Protein AF-A0AAQ3KFD8-F1 (afdb_monomer_lite)

Secondary structure (DSSP, 8-state):
--S-HHHH---EEE-S-HHHHHHHHHHHTTS-GGG-SS-GGGSEEE-HHHHHHHHHHHHHHHTHHHHHHHHHHHHHHHTSHHHHHHHHHHHHHTT--

Structure (mmCIF, N/CA/C/O backbone):
data_AF-A0AAQ3KFD8-F1
#
_entry.id   AF-A0AAQ3KFD8-F1
#
loop_
_atom_site.group_PDB
_atom_site.id
_atom_site.type_symbol
_atom_site.label_atom_id
_atom_site.label_alt_id
_atom_site.label_comp_id
_atom_site.label_asym_id
_atom_site.label_entity_id
_atom_site.label_seq_id
_atom_site.pdbx_PDB_ins_code
_atom_site.Cartn_x
_atom_site.Cartn_y
_atom_site.Cartn_z
_atom_site.occupancy
_atom_site.B_iso_or_equiv
_atom_site.auth_seq_id
_atom_site.auth_comp_id
_atom_site.auth_asym_id
_atom_site.auth_atom_id
_atom_site.pdbx_PDB_model_num
ATOM 1 N N . MET A 1 1 ? 13.665 -24.696 -27.134 1.00 54.16 1 MET A N 1
ATOM 2 C CA . MET A 1 1 ? 13.981 -23.249 -27.283 1.00 54.16 1 MET A CA 1
ATOM 3 C C . MET A 1 1 ? 12.824 -22.621 -28.059 1.00 54.16 1 MET A C 1
ATOM 5 O O . MET A 1 1 ? 12.977 -22.214 -29.198 1.00 54.16 1 MET A O 1
ATOM 9 N N . ASP A 1 2 ? 11.622 -22.624 -27.480 1.00 74.31 2 ASP A N 1
ATOM 10 C CA . ASP A 1 2 ? 10.395 -22.591 -28.302 1.00 74.31 2 ASP A CA 1
ATOM 11 C C . ASP A 1 2 ? 9.701 -21.223 -28.341 1.00 74.31 2 ASP A C 1
ATOM 13 O O . ASP A 1 2 ? 8.845 -20.971 -29.183 1.00 74.31 2 ASP A O 1
ATOM 17 N N . TRP A 1 3 ? 10.100 -20.297 -27.466 1.00 81.50 3 TRP A N 1
ATOM 18 C CA . TRP A 1 3 ? 9.384 -19.033 -27.263 1.00 81.50 3 TRP A CA 1
ATOM 19 C C . TRP A 1 3 ? 10.079 -17.817 -27.902 1.00 81.50 3 TRP A C 1
ATOM 21 O O . TRP A 1 3 ? 9.437 -16.781 -28.061 1.00 81.50 3 TRP A O 1
ATOM 31 N N . ASN A 1 4 ? 11.346 -17.940 -28.332 1.00 82.50 4 ASN A N 1
ATOM 32 C CA . ASN A 1 4 ? 12.144 -16.864 -28.958 1.00 82.50 4 ASN A CA 1
ATOM 33 C C . ASN A 1 4 ? 12.103 -15.536 -28.171 1.00 82.50 4 ASN A C 1
ATOM 35 O O . ASN A 1 4 ? 11.939 -14.458 -28.749 1.00 82.50 4 ASN A O 1
ATOM 39 N N . ILE A 1 5 ? 12.177 -15.622 -26.838 1.00 81.62 5 ILE A N 1
ATOM 40 C CA . ILE A 1 5 ? 12.014 -14.483 -25.917 1.00 81.62 5 ILE A CA 1
ATOM 41 C C . ILE A 1 5 ? 13.061 -13.397 -26.197 1.00 81.62 5 ILE A C 1
ATOM 43 O O . ILE A 1 5 ? 12.733 -12.216 -26.199 1.00 81.62 5 ILE A O 1
ATOM 47 N N . ASP A 1 6 ? 14.281 -13.800 -26.537 1.00 79.38 6 ASP A N 1
ATOM 48 C CA . ASP A 1 6 ? 15.410 -12.949 -26.929 1.00 79.38 6 ASP A CA 1
ATOM 49 C C . ASP A 1 6 ? 15.133 -12.052 -28.151 1.00 79.38 6 ASP A C 1
ATOM 51 O O . ASP A 1 6 ? 15.811 -11.044 -28.351 1.00 79.38 6 ASP A O 1
ATOM 55 N N . ARG A 1 7 ? 14.122 -12.397 -28.963 1.00 78.19 7 ARG A N 1
ATOM 56 C CA . ARG A 1 7 ? 13.707 -11.639 -30.158 1.00 78.19 7 ARG A CA 1
ATOM 57 C C . ARG A 1 7 ? 12.311 -11.034 -30.047 1.00 78.19 7 ARG A C 1
ATOM 59 O O . ARG A 1 7 ? 11.970 -10.175 -30.854 1.00 78.19 7 ARG A O 1
ATOM 66 N N . LYS A 1 8 ? 11.494 -11.504 -29.101 1.00 79.81 8 LYS A N 1
ATOM 67 C CA . LYS A 1 8 ? 10.084 -11.109 -28.942 1.00 79.81 8 LYS A CA 1
ATOM 68 C C . LYS A 1 8 ? 9.817 -10.250 -27.707 1.00 79.81 8 LYS A C 1
ATOM 70 O O . LYS A 1 8 ? 8.700 -9.764 -27.550 1.00 79.81 8 LYS A O 1
ATOM 75 N N . LEU A 1 9 ? 10.804 -10.058 -26.832 1.00 82.25 9 LEU A N 1
ATOM 76 C CA . LEU A 1 9 ? 10.660 -9.192 -25.669 1.00 82.25 9 LEU A CA 1
ATOM 77 C C . LEU A 1 9 ? 10.929 -7.728 -26.051 1.00 82.25 9 LEU A C 1
ATOM 79 O O . LEU A 1 9 ? 12.051 -7.368 -26.405 1.00 82.25 9 LEU A O 1
ATOM 83 N N . SER A 1 10 ? 9.886 -6.899 -25.957 1.00 81.88 10 SER A N 1
ATOM 84 C CA . SER A 1 10 ? 9.952 -5.458 -26.250 1.00 81.88 10 SER A CA 1
ATOM 85 C C . SER A 1 10 ? 9.910 -4.577 -25.001 1.00 81.88 10 SER A C 1
ATOM 87 O O . SER A 1 10 ? 10.479 -3.489 -25.012 1.00 81.88 10 SER A O 1
ATOM 89 N N . THR A 1 11 ? 9.209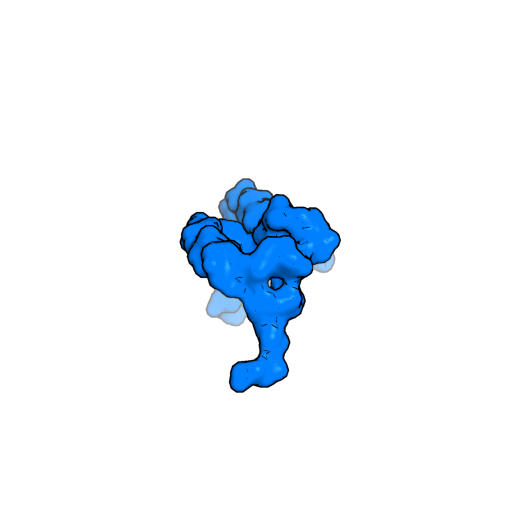 -5.004 -23.951 1.00 84.44 11 THR A N 1
ATOM 90 C CA . THR A 1 11 ? 8.993 -4.213 -22.734 1.00 84.44 11 THR A CA 1
ATOM 91 C C . THR A 1 11 ? 8.876 -5.147 -21.540 1.00 84.44 11 THR A C 1
ATOM 93 O O . THR A 1 11 ? 8.284 -6.222 -21.641 1.00 84.44 11 THR A O 1
ATOM 96 N N . LEU A 1 12 ? 9.418 -4.716 -20.407 1.00 87.44 12 LEU A N 1
ATOM 97 C CA . LEU A 1 12 ? 9.341 -5.384 -19.123 1.00 87.44 12 LEU A CA 1
ATOM 98 C C . LEU A 1 12 ? 8.871 -4.381 -18.065 1.00 87.44 12 LEU A C 1
ATOM 100 O O . LEU A 1 12 ? 9.399 -3.274 -17.938 1.00 87.44 12 LEU A O 1
ATOM 104 N N . THR A 1 13 ? 7.850 -4.768 -17.305 1.00 89.06 13 THR A N 1
ATOM 105 C CA . THR A 1 13 ? 7.321 -3.960 -16.205 1.00 89.06 13 THR A CA 1
ATOM 106 C C . THR A 1 13 ? 7.616 -4.648 -14.885 1.00 89.06 13 THR A C 1
ATOM 108 O O . THR A 1 13 ? 7.182 -5.776 -14.670 1.00 89.06 13 THR A O 1
ATOM 111 N N . LEU A 1 14 ? 8.356 -3.969 -14.011 1.00 89.50 14 LEU A N 1
ATOM 112 C CA . LEU A 1 14 ? 8.815 -4.500 -12.726 1.00 89.50 14 LEU A CA 1
ATOM 113 C C . LEU A 1 14 ? 8.446 -3.541 -11.596 1.00 89.50 14 LEU A C 1
ATOM 115 O O . LEU A 1 14 ? 8.157 -2.368 -11.826 1.00 89.50 14 LEU A O 1
ATOM 119 N N . ASP A 1 15 ? 8.430 -4.017 -10.359 1.00 89.38 15 ASP A N 1
ATOM 120 C CA . ASP A 1 15 ? 8.231 -3.151 -9.201 1.00 89.38 15 ASP A CA 1
ATOM 121 C C . ASP A 1 15 ? 9.405 -2.170 -8.994 1.00 89.38 15 ASP A C 1
ATOM 123 O O . ASP A 1 15 ? 10.447 -2.222 -9.661 1.00 89.38 15 ASP A O 1
ATOM 127 N N . ASN A 1 16 ? 9.213 -1.200 -8.096 1.00 82.06 16 ASN A N 1
ATOM 128 C CA . ASN A 1 16 ? 10.184 -0.135 -7.855 1.00 82.06 16 ASN A CA 1
ATOM 129 C C . ASN A 1 16 ? 11.276 -0.590 -6.875 1.00 82.06 16 ASN A C 1
ATOM 131 O O . ASN A 1 16 ? 11.369 -0.098 -5.753 1.00 82.06 16 ASN A O 1
ATOM 135 N N . CYS A 1 17 ? 12.079 -1.562 -7.303 1.00 86.69 17 CYS A N 1
ATOM 136 C CA . CYS A 1 17 ? 13.214 -2.096 -6.560 1.00 86.69 17 CYS A CA 1
ATOM 137 C C . CYS A 1 17 ? 14.521 -1.800 -7.310 1.00 86.69 17 CYS A C 1
ATOM 139 O O . CYS A 1 17 ? 14.585 -1.966 -8.530 1.00 86.69 17 CYS A O 1
ATOM 141 N N . SER A 1 18 ? 15.574 -1.399 -6.592 1.00 86.06 18 SER A N 1
ATOM 142 C CA . SER A 1 18 ? 16.895 -1.128 -7.181 1.00 86.06 18 SER A CA 1
ATOM 143 C C . SER A 1 18 ? 17.564 -2.387 -7.739 1.00 86.06 18 SER A C 1
ATOM 145 O O . SER A 1 18 ? 18.312 -2.323 -8.709 1.00 86.06 18 SER A O 1
ATOM 147 N N . THR A 1 19 ? 17.254 -3.565 -7.188 1.00 88.38 19 THR A N 1
ATOM 148 C CA . THR A 1 19 ? 17.725 -4.851 -7.727 1.00 88.38 19 THR A CA 1
ATOM 149 C C . THR A 1 19 ? 17.242 -5.085 -9.161 1.00 88.38 19 THR A C 1
ATOM 151 O O . THR A 1 19 ? 17.953 -5.706 -9.953 1.00 88.38 19 THR A O 1
ATOM 154 N N . ASN A 1 20 ? 16.073 -4.544 -9.522 1.00 89.12 20 ASN A N 1
ATOM 155 C CA . ASN A 1 20 ? 15.536 -4.661 -10.875 1.00 89.12 20 ASN A CA 1
ATOM 156 C C . ASN A 1 20 ? 16.362 -3.869 -11.891 1.00 89.12 20 ASN A C 1
ATOM 158 O O . ASN A 1 20 ? 16.434 -4.279 -13.042 1.00 89.12 20 ASN A O 1
ATOM 162 N N . ASP A 1 21 ? 17.038 -2.795 -11.478 1.00 86.88 21 ASP A N 1
ATOM 163 C CA . ASP A 1 21 ? 17.864 -1.992 -12.386 1.00 86.88 21 ASP A CA 1
ATOM 164 C C . ASP A 1 21 ? 19.068 -2.805 -12.888 1.00 86.88 21 ASP A C 1
ATOM 166 O O . ASP A 1 21 ? 19.286 -2.929 -14.091 1.00 86.88 21 ASP A O 1
ATOM 170 N N . VAL A 1 22 ? 19.763 -3.493 -11.974 1.00 89.06 22 VAL A N 1
ATOM 171 C CA . VAL A 1 22 ? 20.884 -4.396 -12.305 1.00 89.06 22 VAL A CA 1
ATOM 172 C C . VAL A 1 22 ? 20.421 -5.602 -13.133 1.00 89.06 22 VAL A C 1
ATOM 174 O O . VAL A 1 22 ? 21.141 -6.111 -13.995 1.00 89.06 22 VAL A O 1
ATOM 177 N N . MET A 1 23 ? 19.213 -6.104 -12.866 1.00 89.06 23 MET A N 1
ATOM 178 C CA . MET A 1 23 ? 18.622 -7.213 -13.619 1.00 89.06 23 MET A CA 1
ATOM 179 C C . MET A 1 23 ? 18.282 -6.803 -15.057 1.00 89.06 23 MET A C 1
ATOM 181 O O . MET A 1 23 ? 18.559 -7.569 -15.979 1.00 89.06 23 MET A O 1
ATOM 185 N N . ILE A 1 24 ? 17.757 -5.592 -15.256 1.00 88.88 24 ILE A N 1
ATOM 186 C CA . ILE A 1 24 ? 17.470 -5.026 -16.577 1.00 88.88 24 ILE A CA 1
ATOM 187 C C . ILE A 1 24 ? 18.747 -4.889 -17.406 1.00 88.88 24 ILE A C 1
ATOM 189 O O . ILE A 1 24 ? 18.744 -5.327 -18.553 1.00 88.88 24 ILE A O 1
ATOM 193 N N . GLU A 1 25 ? 19.842 -4.376 -16.837 1.00 86.69 25 GLU A N 1
ATOM 194 C CA . GLU A 1 25 ? 21.137 -4.280 -17.537 1.00 86.69 25 GLU A CA 1
ATOM 195 C C . GLU A 1 25 ? 21.594 -5.649 -18.068 1.00 86.69 25 GLU A C 1
ATOM 197 O O . GLU A 1 25 ? 21.860 -5.812 -19.257 1.00 86.69 25 GLU A O 1
ATOM 202 N N . LYS A 1 26 ? 21.555 -6.683 -17.218 1.00 88.94 26 LYS A N 1
ATOM 203 C CA . LYS A 1 26 ? 21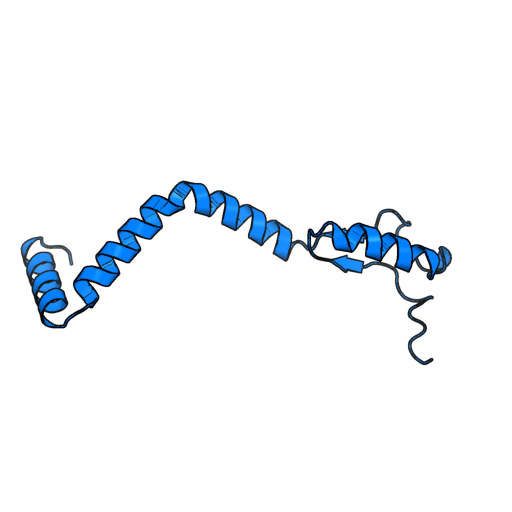.919 -8.060 -17.605 1.00 88.94 26 LYS A CA 1
ATOM 204 C C . LYS A 1 26 ? 20.994 -8.669 -18.663 1.00 88.94 26 LYS A C 1
ATOM 206 O O . LYS A 1 26 ? 21.407 -9.579 -19.384 1.00 88.94 26 LYS A O 1
ATOM 211 N N . ILE A 1 27 ? 19.727 -8.260 -18.698 1.00 87.06 27 ILE A N 1
ATOM 212 C CA . ILE A 1 27 ? 18.754 -8.720 -19.694 1.00 87.06 27 ILE A CA 1
ATOM 213 C C . ILE A 1 27 ? 18.999 -8.019 -21.030 1.00 87.06 27 ILE A C 1
ATOM 215 O O . ILE A 1 27 ? 18.971 -8.681 -22.066 1.00 87.06 27 ILE A O 1
ATOM 219 N N . LEU A 1 28 ? 19.285 -6.716 -21.007 1.00 85.00 28 LEU A N 1
ATOM 220 C CA . LEU A 1 28 ? 19.619 -5.934 -22.196 1.00 85.00 28 LEU A CA 1
ATOM 221 C C . LEU A 1 28 ? 20.860 -6.491 -22.908 1.00 85.00 28 LEU A C 1
ATOM 223 O O . LEU A 1 28 ? 20.837 -6.607 -24.130 1.00 85.00 28 LEU A O 1
ATOM 227 N N . A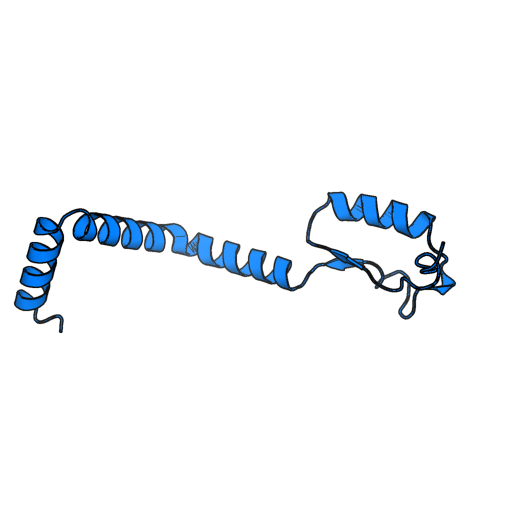SP A 1 29 ? 21.869 -6.962 -22.167 1.00 85.00 29 ASP A N 1
ATOM 228 C CA . ASP A 1 29 ? 23.057 -7.631 -22.731 1.00 85.00 29 ASP A CA 1
ATOM 229 C C . ASP A 1 29 ? 22.735 -8.908 -23.531 1.00 85.00 29 ASP A C 1
ATOM 231 O O . ASP A 1 29 ? 23.531 -9.362 -24.355 1.00 85.00 29 ASP A O 1
ATOM 235 N N . LYS A 1 30 ? 21.579 -9.531 -23.271 1.00 84.12 30 LYS A N 1
ATOM 236 C CA . LYS A 1 30 ? 21.170 -10.812 -23.869 1.00 84.12 30 LYS A CA 1
ATOM 237 C C . LYS A 1 30 ? 20.098 -10.675 -24.946 1.00 84.12 30 LYS A C 1
ATOM 239 O O . LYS A 1 30 ? 19.749 -11.679 -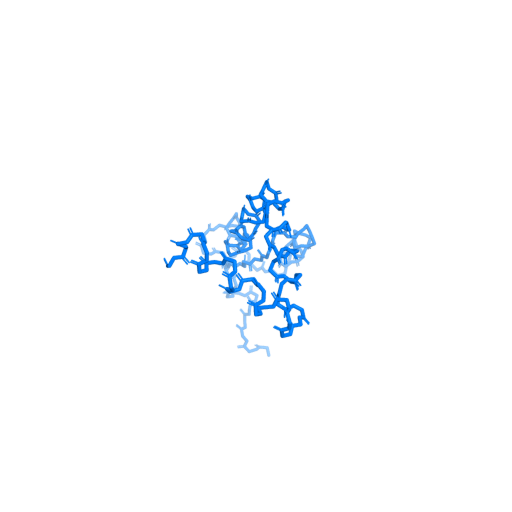25.567 1.00 84.12 30 LYS A O 1
ATOM 244 N N . ILE A 1 31 ? 19.562 -9.476 -25.157 1.00 82.75 31 ILE A N 1
ATOM 245 C CA . ILE A 1 31 ? 18.448 -9.222 -26.072 1.00 82.75 31 ILE A CA 1
ATOM 246 C C . ILE A 1 31 ? 18.934 -8.422 -27.274 1.00 82.75 31 ILE A C 1
ATOM 248 O O . ILE A 1 31 ? 19.763 -7.523 -27.163 1.00 82.75 31 ILE A O 1
ATOM 252 N N . SER A 1 32 ? 18.421 -8.752 -28.460 1.00 75.62 32 SER A N 1
ATOM 253 C CA . SER A 1 32 ? 18.781 -8.008 -29.664 1.00 75.62 32 SER A CA 1
ATOM 254 C C . SER A 1 32 ? 18.123 -6.623 -29.658 1.00 75.62 32 SER A C 1
ATOM 256 O O . SER A 1 32 ? 16.902 -6.557 -29.552 1.00 75.62 32 SER A O 1
ATOM 258 N N . PRO A 1 33 ? 18.853 -5.525 -29.930 1.00 70.12 33 PRO A N 1
ATOM 259 C CA . PRO A 1 33 ? 18.267 -4.182 -30.014 1.00 70.12 33 PRO A CA 1
ATOM 260 C C . PRO A 1 33 ? 17.126 -4.031 -31.032 1.00 70.12 33 PRO A C 1
ATOM 262 O O . PRO A 1 33 ? 16.350 -3.083 -30.975 1.00 70.12 33 PRO A O 1
ATOM 265 N N . ARG A 1 34 ? 17.009 -4.979 -31.972 1.00 69.75 34 ARG A N 1
ATOM 266 C CA . ARG A 1 34 ? 15.926 -5.045 -32.961 1.00 69.75 34 ARG A CA 1
ATOM 267 C C . ARG A 1 34 ? 14.579 -5.495 -32.379 1.00 69.75 34 ARG A C 1
ATOM 269 O O . ARG A 1 34 ? 13.588 -5.407 -33.094 1.00 69.75 34 ARG A O 1
ATOM 276 N N . SER A 1 35 ? 14.527 -6.000 -31.143 1.00 68.62 35 SER A N 1
ATOM 277 C CA . SER A 1 35 ? 13.278 -6.433 -30.498 1.00 68.62 35 SER A CA 1
ATOM 278 C C . SER A 1 35 ? 12.542 -5.308 -29.761 1.00 68.62 35 SER A C 1
ATOM 280 O O . SER A 1 35 ? 11.408 -5.512 -29.327 1.00 68.62 35 SER A O 1
ATOM 282 N N . PHE A 1 36 ? 13.148 -4.123 -29.626 1.00 74.44 36 PHE A N 1
ATOM 283 C CA . PHE A 1 36 ? 12.520 -2.966 -28.989 1.00 74.44 36 PHE A CA 1
ATOM 284 C C . PHE A 1 36 ? 11.563 -2.272 -29.968 1.00 74.44 36 PHE A C 1
ATOM 286 O O . PHE A 1 36 ? 11.995 -1.645 -30.932 1.00 74.44 36 PHE A O 1
ATOM 293 N N . ILE A 1 37 ? 10.254 -2.348 -29.715 1.00 67.75 37 ILE A N 1
ATOM 294 C CA . ILE A 1 37 ? 9.223 -1.721 -30.567 1.00 67.75 37 ILE A CA 1
ATOM 295 C C . ILE A 1 37 ? 9.224 -0.190 -30.416 1.00 67.75 37 ILE A C 1
ATOM 297 O O . ILE A 1 37 ? 8.863 0.530 -31.342 1.00 67.75 37 ILE A O 1
ATOM 301 N N . LEU A 1 38 ? 9.639 0.315 -29.251 1.00 64.69 38 LEU A N 1
ATOM 302 C CA . LEU A 1 38 ? 9.468 1.712 -28.840 1.00 64.69 38 LEU A CA 1
ATOM 303 C C . LEU A 1 38 ? 10.763 2.374 -28.352 1.00 64.69 38 LEU A C 1
ATOM 305 O O . LEU A 1 38 ? 10.688 3.376 -27.653 1.00 64.69 38 LEU A O 1
ATOM 309 N N . THR A 1 39 ? 11.942 1.906 -28.787 1.00 65.38 39 THR A N 1
ATOM 310 C CA . THR A 1 39 ? 13.278 2.352 -28.310 1.00 65.38 39 THR A CA 1
ATOM 311 C C . THR A 1 39 ? 13.671 1.714 -26.964 1.00 65.38 39 THR A C 1
ATOM 313 O O . THR A 1 39 ? 12.815 1.370 -26.150 1.00 65.38 39 THR A O 1
ATOM 316 N N . ASP A 1 40 ? 14.974 1.565 -26.714 1.00 68.94 40 ASP A N 1
ATOM 317 C CA . ASP A 1 40 ? 15.565 1.008 -25.481 1.00 68.94 40 ASP A CA 1
ATOM 318 C C . ASP A 1 40 ? 15.073 1.694 -24.189 1.00 68.94 40 ASP A C 1
ATOM 320 O O . ASP A 1 40 ? 14.873 1.043 -23.165 1.00 68.94 40 ASP A O 1
ATOM 324 N N . LYS A 1 41 ? 14.772 2.997 -24.258 1.00 69.50 41 LYS A N 1
ATOM 325 C CA . LYS A 1 41 ? 14.254 3.812 -23.144 1.00 69.50 41 LYS A CA 1
ATOM 326 C C . LYS A 1 41 ? 12.921 3.339 -22.562 1.00 69.50 41 LYS A C 1
ATOM 328 O O . LYS A 1 41 ? 12.629 3.658 -21.415 1.00 69.50 41 LYS A O 1
ATOM 333 N N . PHE A 1 42 ? 12.115 2.603 -23.327 1.00 71.56 42 PHE A N 1
ATOM 334 C CA . PHE A 1 42 ? 10.820 2.077 -22.877 1.00 71.56 42 PHE A CA 1
ATOM 335 C C . PHE A 1 42 ? 10.865 0.575 -22.580 1.00 71.56 42 PHE A C 1
ATOM 337 O O . PHE A 1 42 ? 9.826 -0.049 -22.363 1.00 71.56 42 PHE A O 1
ATOM 344 N N . PHE A 1 43 ? 12.062 -0.019 -22.558 1.00 80.19 43 PHE A N 1
ATOM 345 C CA . PHE A 1 43 ? 12.223 -1.421 -22.201 1.00 80.19 43 PHE A CA 1
ATOM 346 C C . PHE A 1 43 ? 11.910 -1.668 -20.721 1.00 80.19 43 PHE A C 1
ATOM 348 O O . PHE A 1 43 ? 11.283 -2.672 -20.400 1.00 80.19 43 PHE A O 1
ATOM 355 N N . HIS A 1 44 ? 12.288 -0.745 -19.831 1.00 83.88 44 HIS A N 1
ATOM 356 C CA . HIS A 1 44 ? 12.013 -0.836 -18.399 1.00 83.88 44 HIS A CA 1
ATOM 357 C C . HIS A 1 44 ? 10.973 0.200 -17.972 1.00 83.88 44 HIS A C 1
ATOM 359 O O . HIS A 1 44 ? 11.231 1.402 -17.988 1.00 83.88 44 HIS A O 1
ATOM 365 N N . MET A 1 45 ? 9.804 -0.272 -17.538 1.00 84.62 45 MET A N 1
ATOM 366 C CA . MET A 1 45 ? 8.805 0.563 -16.868 1.00 84.62 45 MET A CA 1
ATOM 367 C C . MET A 1 45 ? 8.576 0.091 -15.434 1.00 84.62 45 MET A C 1
ATOM 369 O O . MET A 1 45 ? 8.519 -1.108 -15.159 1.00 84.62 45 MET A O 1
ATOM 373 N N . ARG A 1 46 ? 8.391 1.036 -14.509 1.00 86.94 46 ARG A N 1
ATOM 374 C CA . ARG A 1 46 ? 7.963 0.709 -13.145 1.00 86.94 46 ARG A CA 1
ATOM 375 C C . ARG A 1 46 ? 6.481 0.338 -13.140 1.00 86.94 46 ARG A C 1
ATOM 377 O O . ARG A 1 46 ? 5.671 0.931 -13.848 1.00 86.94 46 ARG A O 1
ATOM 384 N N . CYS A 1 47 ? 6.114 -0.627 -12.311 1.00 91.06 47 CYS A N 1
ATOM 385 C CA . CYS A 1 47 ? 4.749 -1.108 -12.180 1.00 91.06 47 CYS A CA 1
ATOM 386 C C . CYS A 1 47 ? 3.852 -0.036 -11.550 1.00 91.06 47 CYS A C 1
ATOM 388 O O . CYS A 1 47 ? 4.027 0.323 -10.384 1.00 91.06 47 CYS A O 1
ATOM 390 N N . CYS A 1 48 ? 2.847 0.435 -12.295 1.00 91.69 48 CYS A N 1
ATOM 391 C CA . CYS A 1 48 ? 1.905 1.451 -11.820 1.00 91.69 48 CYS A CA 1
ATOM 392 C C . CYS A 1 48 ? 1.185 1.027 -10.533 1.00 91.69 48 CYS A C 1
ATOM 394 O O . CYS A 1 48 ? 1.025 1.848 -9.637 1.00 91.69 48 CYS A O 1
ATOM 396 N N . ALA A 1 49 ? 0.812 -0.251 -10.394 1.00 92.06 49 ALA A N 1
ATOM 397 C CA . ALA A 1 49 ? 0.183 -0.756 -9.172 1.00 92.06 49 ALA A CA 1
ATOM 398 C C . ALA A 1 49 ? 1.109 -0.622 -7.950 1.00 92.06 49 ALA A C 1
ATOM 400 O O . ALA A 1 49 ? 0.660 -0.272 -6.859 1.00 92.06 49 ALA A O 1
ATOM 401 N N . HIS A 1 50 ? 2.414 -0.839 -8.135 1.00 90.38 50 HIS A N 1
ATOM 402 C CA . HIS A 1 50 ? 3.395 -0.652 -7.072 1.00 90.38 50 HIS A CA 1
ATOM 403 C C . HIS A 1 50 ? 3.580 0.832 -6.725 1.00 90.38 50 HIS A C 1
ATOM 405 O O . HIS A 1 50 ? 3.613 1.178 -5.548 1.00 90.38 50 HIS A O 1
ATOM 411 N N . ILE A 1 51 ? 3.642 1.715 -7.727 1.00 92.56 51 ILE A N 1
ATOM 412 C CA . ILE A 1 51 ? 3.715 3.168 -7.511 1.00 92.56 51 ILE A CA 1
ATOM 413 C C . ILE A 1 51 ? 2.477 3.674 -6.759 1.00 92.56 51 ILE A C 1
ATOM 415 O O . ILE A 1 51 ? 2.613 4.398 -5.777 1.00 92.56 51 ILE A O 1
ATOM 419 N N . LEU A 1 52 ? 1.277 3.236 -7.150 1.00 95.56 52 LEU A N 1
ATOM 420 C CA . LEU A 1 52 ? 0.036 3.556 -6.439 1.00 95.56 52 LEU A CA 1
ATOM 421 C C . LEU A 1 52 ? 0.077 3.069 -4.987 1.00 95.56 52 LEU A C 1
ATOM 423 O O . LEU A 1 52 ? -0.292 3.812 -4.085 1.00 95.56 52 LEU A O 1
ATOM 427 N N . ASN A 1 53 ? 0.579 1.857 -4.742 1.00 94.62 53 ASN A N 1
ATOM 428 C CA . ASN A 1 53 ? 0.758 1.337 -3.388 1.00 94.62 53 ASN A CA 1
ATOM 429 C C . ASN A 1 53 ? 1.725 2.195 -2.554 1.00 94.62 53 ASN A C 1
ATOM 431 O O . ASN A 1 53 ? 1.466 2.404 -1.373 1.00 94.62 53 ASN A O 1
ATOM 435 N N . LEU A 1 54 ? 2.806 2.720 -3.143 1.00 94.44 54 LEU A N 1
ATOM 436 C CA . LEU A 1 54 ? 3.708 3.648 -2.451 1.00 94.44 54 LEU A CA 1
ATOM 437 C C . LEU A 1 54 ? 3.001 4.962 -2.095 1.00 94.44 54 LEU A C 1
ATOM 439 O O . LEU A 1 54 ? 3.059 5.373 -0.942 1.00 94.44 54 LEU A O 1
ATOM 443 N N . ILE A 1 55 ? 2.275 5.565 -3.043 1.00 95.50 55 ILE A N 1
ATOM 444 C CA . ILE A 1 55 ? 1.515 6.810 -2.821 1.00 95.50 55 ILE A CA 1
ATOM 445 C C . ILE A 1 55 ? 0.466 6.621 -1.719 1.00 95.50 55 ILE A C 1
ATOM 447 O O . ILE A 1 55 ? 0.358 7.438 -0.808 1.00 95.50 55 ILE A O 1
ATOM 451 N N . VAL A 1 56 ? -0.295 5.525 -1.771 1.00 96.06 56 VAL A N 1
ATOM 452 C CA . VAL A 1 56 ? -1.318 5.219 -0.763 1.00 96.06 56 VAL A CA 1
ATOM 453 C C . VAL A 1 56 ? -0.682 4.994 0.606 1.00 96.06 56 VAL A C 1
ATOM 455 O O . VAL A 1 56 ? -1.183 5.521 1.593 1.00 96.06 56 VAL A O 1
ATOM 458 N N . LYS A 1 57 ? 0.424 4.247 0.692 1.00 95.94 57 LYS A N 1
ATOM 459 C CA . LYS A 1 57 ? 1.129 4.027 1.964 1.00 95.94 57 LYS A CA 1
ATOM 460 C C . LYS A 1 57 ? 1.653 5.326 2.565 1.00 95.94 57 LYS A C 1
ATOM 462 O O . LYS A 1 57 ? 1.503 5.521 3.768 1.00 95.94 57 LYS A O 1
ATOM 467 N N . ASP A 1 58 ? 2.231 6.195 1.742 1.00 95.69 58 ASP A N 1
ATOM 468 C CA . ASP A 1 58 ? 2.726 7.500 2.178 1.00 95.69 58 ASP A CA 1
ATOM 469 C C . ASP A 1 58 ? 1.578 8.368 2.711 1.00 95.69 58 ASP A C 1
ATOM 471 O O . ASP A 1 58 ? 1.628 8.834 3.848 1.00 95.69 58 ASP A O 1
ATOM 475 N N . GLY A 1 59 ? 0.466 8.453 1.974 1.00 95.44 59 GLY A N 1
ATOM 476 C CA . GLY A 1 59 ? -0.734 9.161 2.429 1.00 95.44 59 GLY A CA 1
ATOM 477 C C . GLY A 1 59 ? -1.336 8.581 3.716 1.00 95.44 59 GLY A C 1
ATOM 478 O O . GLY A 1 59 ? -1.713 9.326 4.620 1.00 95.44 59 GLY A O 1
ATOM 479 N N . LEU A 1 60 ? -1.383 7.251 3.850 1.00 96.38 60 LEU A N 1
ATOM 480 C CA . LEU A 1 60 ? -1.856 6.584 5.068 1.00 96.38 60 LEU A CA 1
ATOM 481 C C . LEU A 1 60 ? -0.922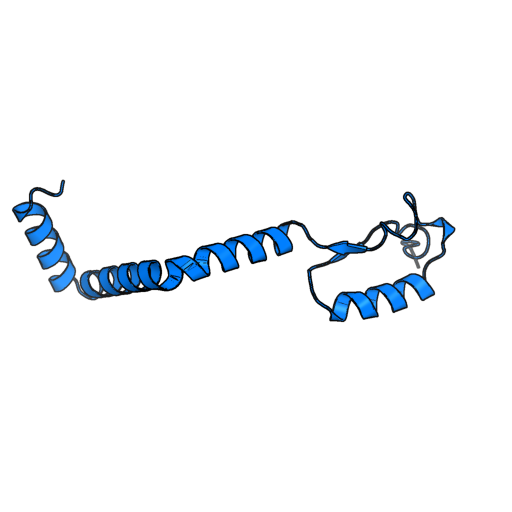 6.803 6.264 1.00 96.38 60 LEU A C 1
ATOM 483 O O . LEU A 1 60 ? -1.395 6.795 7.400 1.00 96.38 60 LEU A O 1
ATOM 487 N N . SER A 1 61 ? 0.378 7.019 6.040 1.00 96.88 61 SER A N 1
ATOM 488 C CA . SER A 1 61 ? 1.338 7.268 7.121 1.00 96.88 61 SER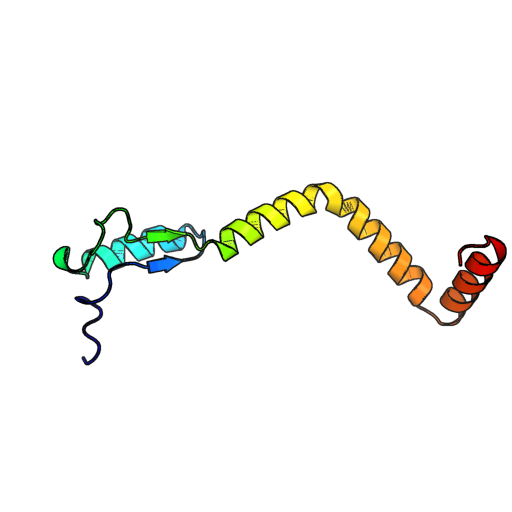 A CA 1
ATOM 489 C C . SER A 1 61 ? 0.995 8.537 7.911 1.00 96.88 61 SER A C 1
ATOM 491 O O . SER A 1 61 ? 1.099 8.537 9.139 1.00 96.88 61 SER A O 1
ATOM 493 N N . ILE A 1 62 ? 0.464 9.561 7.234 1.00 96.94 62 ILE A N 1
ATOM 494 C CA . ILE A 1 62 ? 0.052 10.844 7.825 1.00 96.94 62 ILE A CA 1
ATOM 495 C C . ILE A 1 62 ? -1.086 10.646 8.835 1.00 96.94 62 ILE A C 1
ATOM 497 O O . ILE A 1 62 ? -1.118 11.288 9.882 1.00 96.94 62 ILE A O 1
ATOM 501 N N . ILE A 1 63 ? -2.014 9.731 8.541 1.00 95.50 63 ILE A N 1
ATOM 502 C CA . ILE A 1 63 ? -3.190 9.452 9.382 1.00 95.50 63 ILE A CA 1
ATOM 503 C C . ILE A 1 63 ? -3.051 8.170 10.213 1.00 95.50 63 ILE A C 1
ATOM 505 O O . ILE A 1 63 ? -4.011 7.739 10.856 1.00 95.50 63 ILE A O 1
ATOM 509 N N . SER A 1 64 ? -1.861 7.566 10.228 1.00 96.69 64 SER A N 1
ATOM 510 C CA . SER A 1 64 ? -1.590 6.281 10.882 1.00 96.69 64 SER A CA 1
ATOM 511 C C . SER A 1 64 ? -1.987 6.279 12.359 1.00 96.69 64 SER A C 1
ATOM 513 O O . SER A 1 64 ? -2.659 5.354 12.808 1.00 96.69 64 SER A O 1
ATOM 515 N N . TYR A 1 65 ? -1.688 7.362 13.080 1.00 96.75 65 TYR A N 1
ATOM 516 C CA . TYR A 1 65 ? -2.052 7.528 14.488 1.00 96.75 65 TYR A CA 1
ATOM 517 C C . TYR A 1 65 ? -3.569 7.518 14.731 1.00 96.75 65 TYR A C 1
ATOM 519 O O . TYR A 1 65 ? -4.056 6.912 15.687 1.00 96.75 65 TYR A O 1
ATOM 527 N N . ALA A 1 66 ? -4.343 8.179 13.865 1.00 96.94 66 ALA A N 1
ATOM 528 C CA . ALA A 1 66 ? -5.799 8.194 13.977 1.00 96.94 66 ALA A CA 1
ATOM 529 C C . ALA A 1 66 ? -6.384 6.801 13.702 1.00 96.94 66 ALA A C 1
ATOM 531 O O . ALA A 1 66 ? -7.251 6.339 14.446 1.00 96.94 66 ALA A O 1
ATOM 532 N N . ILE A 1 67 ? -5.863 6.109 12.682 1.00 96.38 67 ILE A N 1
ATOM 533 C CA . ILE A 1 67 ? -6.236 4.725 12.366 1.00 96.38 67 ILE A CA 1
ATOM 534 C C . ILE A 1 67 ? -5.932 3.810 13.556 1.00 96.38 67 ILE A C 1
ATOM 536 O O . ILE A 1 67 ? -6.786 3.016 13.948 1.00 96.38 67 ILE A O 1
ATOM 540 N N . GLU A 1 68 ? -4.745 3.927 14.151 1.00 97.38 68 GLU A N 1
ATOM 541 C CA . GLU A 1 68 ? -4.338 3.130 15.308 1.00 97.38 68 GLU A CA 1
ATOM 542 C C . GLU A 1 68 ? -5.278 3.346 16.497 1.00 97.38 68 GLU A C 1
ATOM 544 O O . GLU A 1 68 ? -5.803 2.373 17.036 1.00 97.38 68 GLU A O 1
ATOM 549 N N . LYS A 1 69 ? -5.599 4.602 16.832 1.00 97.75 69 LYS A N 1
ATOM 550 C CA . LYS A 1 69 ? -6.563 4.907 17.896 1.00 97.75 69 LYS A CA 1
ATOM 551 C C . LYS A 1 69 ? -7.937 4.312 17.638 1.00 97.75 69 LYS A C 1
ATOM 553 O O . LYS A 1 69 ? -8.523 3.736 18.549 1.00 97.75 69 LYS A O 1
ATOM 558 N N . VAL A 1 70 ? -8.473 4.443 16.425 1.00 97.12 70 VAL A N 1
ATOM 559 C CA . VAL A 1 70 ? -9.776 3.846 16.094 1.00 97.12 70 VAL A CA 1
ATOM 560 C C . VAL A 1 70 ? -9.719 2.329 16.268 1.00 97.12 70 VAL A C 1
ATOM 562 O O . VAL A 1 70 ? -10.596 1.761 16.917 1.00 97.12 70 VAL A O 1
ATOM 565 N N . ARG A 1 71 ? -8.664 1.673 15.769 1.00 97.56 71 ARG A N 1
ATOM 566 C CA . ARG A 1 71 ? -8.484 0.220 15.904 1.00 97.56 71 ARG A CA 1
ATOM 567 C C . ARG A 1 71 ? -8.362 -0.213 17.361 1.00 97.56 71 ARG A C 1
ATOM 569 O O . ARG A 1 71 ? -8.991 -1.196 17.731 1.00 97.56 71 ARG A O 1
ATOM 576 N N . GLU A 1 72 ? -7.621 0.522 18.185 1.00 97.88 72 GLU A N 1
ATOM 577 C CA . GLU A 1 72 ? -7.488 0.258 19.621 1.00 97.88 72 GLU A CA 1
ATOM 578 C C . GLU A 1 72 ? -8.842 0.366 20.335 1.00 97.88 72 GLU A C 1
ATOM 580 O O . GLU A 1 72 ? -9.210 -0.515 21.113 1.00 97.88 72 GLU A O 1
ATOM 585 N N . ARG A 1 73 ? -9.624 1.415 20.039 1.00 95.88 73 ARG A N 1
ATOM 586 C CA . ARG A 1 73 ? -10.957 1.596 20.627 1.00 95.88 73 ARG A CA 1
ATOM 587 C C . ARG A 1 73 ? -11.904 0.481 20.215 1.00 95.88 73 ARG A C 1
ATOM 589 O O . ARG A 1 73 ? -12.526 -0.099 21.099 1.00 95.88 73 ARG A O 1
ATOM 596 N N . VAL A 1 74 ? -11.975 0.166 18.919 1.00 96.81 74 VAL A N 1
ATOM 597 C CA . VAL A 1 74 ? -12.785 -0.948 18.400 1.00 96.81 74 VAL A CA 1
ATOM 598 C C . VAL A 1 74 ? -12.391 -2.244 19.088 1.00 96.81 74 VAL A C 1
ATOM 600 O O . VAL A 1 74 ? -13.230 -2.874 19.720 1.00 96.81 74 VAL A O 1
ATOM 603 N N . HIS A 1 75 ? -11.099 -2.571 19.074 1.00 97.69 75 HIS A N 1
ATOM 604 C CA . HIS A 1 75 ? -10.579 -3.769 19.718 1.00 97.69 75 HIS A CA 1
ATOM 605 C C . HIS A 1 75 ? -10.946 -3.841 21.206 1.00 97.69 75 HIS A C 1
ATOM 607 O O . HIS A 1 75 ? -11.318 -4.904 21.694 1.00 97.69 75 HIS A O 1
ATOM 613 N N . TYR A 1 76 ? -10.882 -2.719 21.930 1.00 97.12 76 TYR A N 1
ATOM 614 C CA . TYR A 1 76 ? -11.210 -2.671 23.350 1.00 97.12 76 TYR A CA 1
ATOM 615 C C . TYR A 1 76 ? -12.659 -3.072 23.641 1.00 97.12 76 TYR A C 1
ATOM 617 O O . TYR A 1 76 ? -12.869 -3.900 24.537 1.00 97.12 76 TYR A O 1
ATOM 625 N N . TRP A 1 77 ? -13.641 -2.481 22.947 1.00 95.75 77 TRP A N 1
ATOM 626 C CA . TRP A 1 77 ? -15.055 -2.721 23.257 1.00 95.75 77 TRP A CA 1
ATOM 627 C C . TRP A 1 77 ? -15.587 -4.017 22.643 1.00 95.75 77 TRP A C 1
ATOM 629 O O . TRP A 1 77 ? -16.434 -4.648 23.266 1.00 95.75 77 TRP A O 1
ATOM 639 N N . THR A 1 78 ? -15.021 -4.489 21.527 1.00 96.44 78 THR A N 1
ATOM 640 C CA . THR A 1 78 ? -15.354 -5.808 20.955 1.00 96.44 78 THR A CA 1
ATOM 641 C C . THR A 1 78 ? -14.673 -6.976 21.676 1.00 96.44 78 THR A C 1
ATOM 643 O O . THR A 1 78 ? -14.954 -8.130 21.374 1.00 96.44 78 THR A O 1
ATOM 646 N N . ALA A 1 79 ? -13.729 -6.725 22.594 1.00 97.25 79 ALA A N 1
ATOM 647 C CA . ALA A 1 79 ? -12.931 -7.787 23.217 1.00 97.25 79 ALA A CA 1
ATOM 648 C C . ALA A 1 79 ? -13.748 -8.765 24.078 1.00 97.25 79 ALA A C 1
ATOM 650 O O . ALA A 1 79 ? -13.317 -9.900 24.277 1.00 97.25 79 ALA A O 1
ATOM 651 N N . THR A 1 80 ? -14.878 -8.333 24.649 1.00 97.75 80 THR A N 1
ATOM 652 C CA . THR A 1 80 ? -15.728 -9.196 25.479 1.00 97.75 80 THR A CA 1
ATOM 653 C C . THR A 1 80 ? -17.207 -8.841 25.324 1.00 97.75 80 THR A C 1
ATOM 655 O O . THR A 1 80 ? -17.520 -7.654 25.199 1.00 97.75 80 THR A O 1
ATOM 658 N N . PRO A 1 81 ? -18.130 -9.819 25.464 1.00 97.44 81 PRO A N 1
ATOM 659 C CA . PRO A 1 81 ? -19.571 -9.560 25.370 1.00 97.44 81 PRO A CA 1
ATOM 660 C C . PRO A 1 81 ? -20.048 -8.468 26.333 1.00 97.44 81 PRO A C 1
ATOM 662 O O . PRO A 1 81 ? -20.843 -7.612 25.976 1.00 97.44 81 PRO A O 1
ATOM 665 N N . LYS A 1 82 ? -19.486 -8.434 27.548 1.00 97.69 82 LYS A N 1
ATOM 666 C CA . LYS A 1 82 ? -19.823 -7.426 28.562 1.00 97.69 82 LYS A CA 1
ATOM 667 C C . LYS A 1 82 ? -19.414 -6.004 28.159 1.00 97.69 82 LYS A C 1
ATOM 669 O O . LYS A 1 82 ? -20.065 -5.038 28.550 1.00 97.69 82 LYS A O 1
ATOM 674 N N . ARG A 1 83 ? -18.289 -5.841 27.454 1.00 97.00 83 ARG A N 1
ATOM 675 C CA . ARG A 1 83 ? -17.847 -4.519 26.981 1.00 97.00 83 ARG A CA 1
ATOM 676 C C . ARG A 1 83 ? -18.671 -4.056 25.787 1.00 97.00 83 ARG A C 1
ATOM 678 O O . ARG A 1 83 ? -18.962 -2.867 25.706 1.00 97.00 83 ARG A O 1
ATOM 685 N N . GLU A 1 84 ? -19.059 -4.985 24.925 1.00 96.69 84 GLU A N 1
ATOM 686 C CA . GLU A 1 84 ? -19.937 -4.726 23.790 1.00 96.69 84 GLU A CA 1
ATOM 687 C C . GLU A 1 84 ? -21.340 -4.315 24.257 1.00 96.69 84 GLU A C 1
ATOM 689 O O . GLU A 1 84 ? -21.825 -3.263 23.853 1.00 96.69 84 GLU A O 1
ATOM 694 N N . GLU A 1 85 ? -21.935 -5.054 25.200 1.00 96.50 85 GLU A N 1
ATOM 695 C CA . GLU A 1 85 ? -23.213 -4.704 25.838 1.00 96.50 85 GLU A CA 1
ATOM 696 C C . GLU A 1 85 ? -23.166 -3.291 26.433 1.00 96.50 85 GLU A C 1
ATOM 698 O O . GLU A 1 85 ? -23.978 -2.434 26.090 1.00 96.50 85 GLU A O 1
ATOM 703 N N . LYS A 1 86 ? -22.135 -2.997 27.236 1.00 96.06 86 LYS A N 1
ATOM 704 C CA . LYS A 1 86 ? -21.950 -1.671 27.838 1.00 96.06 86 LYS A CA 1
ATOM 705 C C . LYS A 1 86 ? -21.781 -0.558 26.797 1.00 96.06 86 LYS A C 1
ATOM 707 O O . LYS A 1 86 ? -22.227 0.570 27.016 1.00 96.06 86 LYS A O 1
ATOM 712 N N . PHE A 1 87 ? -21.102 -0.840 25.687 1.00 94.88 87 PHE A N 1
ATOM 713 C CA . PHE A 1 87 ? -20.949 0.116 24.594 1.00 94.88 87 PHE A CA 1
ATOM 714 C C . PHE A 1 87 ? -22.305 0.414 23.941 1.00 94.88 87 PHE A C 1
ATOM 716 O O . PHE A 1 87 ? -22.666 1.583 23.817 1.00 94.88 87 PHE A O 1
ATOM 723 N N . MET A 1 88 ? -23.088 -0.621 23.630 1.00 94.50 88 MET A N 1
ATOM 724 C CA . MET A 1 88 ? -24.423 -0.489 23.039 1.00 94.50 88 MET A CA 1
ATOM 725 C C . MET A 1 88 ? -25.404 0.256 23.953 1.00 94.50 88 MET A C 1
ATOM 727 O O . MET A 1 88 ? -26.121 1.141 23.486 1.00 94.50 88 MET A O 1
ATOM 731 N N . GLU A 1 89 ? -25.396 -0.027 25.259 1.00 95.62 89 GLU A N 1
ATOM 732 C CA . GLU A 1 89 ? -26.177 0.732 26.246 1.00 95.62 89 GLU A CA 1
ATOM 733 C C . GLU A 1 89 ? -25.816 2.223 26.226 1.00 95.62 89 GLU A C 1
ATOM 735 O O . GLU A 1 89 ? -26.694 3.087 26.229 1.00 95.62 89 GLU A O 1
ATOM 740 N N . THR A 1 90 ? -24.518 2.534 26.158 1.00 94.19 90 THR A N 1
ATOM 741 C CA . THR A 1 90 ? -24.023 3.917 26.115 1.00 94.19 90 THR A CA 1
ATOM 742 C C . THR A 1 90 ? -24.441 4.617 24.817 1.00 94.19 90 THR A C 1
ATOM 744 O O . THR A 1 90 ? -24.861 5.773 24.855 1.00 94.19 90 THR A O 1
ATOM 747 N N . CYS A 1 91 ? -24.384 3.931 23.669 1.00 93.88 91 CYS A N 1
ATOM 748 C CA . CYS A 1 91 ? -24.891 4.453 22.395 1.00 93.88 91 CYS A CA 1
ATOM 749 C C . CYS A 1 91 ? -26.384 4.798 22.473 1.00 93.88 91 CYS A C 1
ATOM 751 O O . CYS A 1 91 ? -26.780 5.881 22.036 1.00 93.88 91 CYS A O 1
ATOM 753 N N . GLY A 1 92 ? -27.183 3.928 23.099 1.00 94.38 92 GLY A N 1
ATOM 754 C CA . GLY A 1 92 ? -28.606 4.168 23.339 1.00 94.38 92 GLY A CA 1
ATOM 755 C C . GLY A 1 92 ? -28.869 5.391 24.224 1.00 94.38 92 GLY A C 1
ATOM 756 O O . GLY A 1 92 ? -29.743 6.193 23.916 1.00 94.38 92 GLY A O 1
ATOM 757 N N . GLN A 1 93 ? -28.077 5.593 25.283 1.00 94.75 93 GLN A N 1
ATOM 758 C CA . GLN A 1 93 ? -28.194 6.764 26.168 1.00 94.75 93 GLN A CA 1
ATOM 759 C C . GLN A 1 93 ? -27.820 8.083 25.480 1.00 94.75 93 GLN A C 1
ATOM 761 O O . GLN A 1 93 ? -28.366 9.134 25.813 1.00 94.75 93 GLN A O 1
ATOM 766 N N . LEU A 1 94 ? -26.881 8.035 24.534 1.00 94.25 94 LEU A N 1
ATOM 767 C CA . LEU A 1 94 ? -26.396 9.207 23.805 1.00 94.25 94 LEU A CA 1
ATOM 768 C C . LEU A 1 94 ? -27.215 9.521 22.543 1.00 94.25 94 LEU A C 1
ATOM 770 O O . LEU A 1 94 ? -26.850 10.442 21.816 1.00 94.25 94 LEU A O 1
ATOM 774 N N . ASN A 1 95 ? -28.305 8.788 22.279 1.00 89.19 95 ASN A N 1
ATOM 775 C CA . ASN A 1 95 ? -29.093 8.882 21.042 1.00 89.19 95 ASN A CA 1
ATOM 776 C C . ASN A 1 95 ? -28.233 8.761 19.771 1.00 89.19 95 ASN A C 1
ATOM 778 O O . ASN A 1 95 ? -28.504 9.402 18.757 1.00 89.19 95 ASN A O 1
ATOM 782 N N . MET A 1 96 ? -27.175 7.952 19.831 1.00 79.06 96 MET A N 1
ATOM 783 C CA . MET A 1 96 ? -26.382 7.605 18.658 1.00 79.06 96 MET A CA 1
ATOM 784 C C . MET A 1 96 ? -27.048 6.396 17.997 1.00 79.06 96 MET A C 1
ATOM 786 O O . MET A 1 96 ? -26.726 5.254 18.326 1.00 79.06 96 MET A O 1
ATOM 790 N N . SER A 1 97 ? -28.043 6.675 17.148 1.00 59.62 97 SER A N 1
ATOM 791 C CA . SER A 1 97 ? -28.754 5.704 16.303 1.00 59.62 97 SER A CA 1
ATOM 792 C C . SER A 1 97 ? -28.124 5.584 14.924 1.00 59.62 97 SER A C 1
ATOM 794 O O . SER A 1 97 ? -27.926 6.661 14.311 1.00 59.62 97 SER A O 1
#

Foldseek 3Di:
DPPPCLQQQAADEEAPDPVVVVVLVVSVVSHDQNNHPPGPVRRYDYDPVNVVVVVVVVVCVVCVVVVVVVVVVVCVQVVDPVSVVVVVVVCVVVVVD

Organism: NCBI:txid4628

Sequence (97 aa):
MDWNIDRKLSTLTLDNCSTNDVMIEKILDKISPRSFILTDKFFHMRCCAHILNLIVKDGLSIISYAIEKVRERVHYWTATPKREEKFMETCGQLNMS

InterPro domains:
  IPR012337 Ribonuclease H-like superfamily [SSF53098] (2-89)
  IPR052035 Zinc finger BED domain-containing [PTHR46481] (2-96)

pLDDT: mean 87.88, std 9.98, range [54.16, 97.88]

Radius of gyration: 26.08 Å; chains: 1; bounding box: 52×34×62 Å